Protein AF-A0A3M1AL86-F1 (afdb_monomer_lite)

pLDDT: mean 76.82, std 20.96, range [27.66, 97.88]

Foldseek 3Di:
DDDDDPDPDDDDDDDDPPPPDWWKDKFKWFQQAKEKDWFFFKGKIWGQQWDDTVPDTAHGRWIWIWGWYDDPQFIKTWTQWTGGDPDIWGWTKIWAFPVRHGGHGFDFDDLVRLVVVVVVVVVCVVDPDPPRDDPVDPDDDSVPITMDIDHGGRITIIIITDID

Secondary structure (DSSP, 8-state):
------------TTS-----S--EEEEEEE-SS-EEE-TT-EEEEEE-S-EEETTEEE-TT-EEEEEEEEETTEEEEEEEEEEETTEEEEEEEEEE-TT--BBEE-PPPPHHHHHHHHHHHHHHHTTS--TT-----TT--TTT---EEEPTT-EEEEEEE---

Sequence (164 aa):
MIIINHLNQNTSAGAPATYTGLQSVRLKVILPQRTPVTNGSLVEVRVIKDARFGNIDIPLRSKILGIARLFNNRVQIEFNELQVKNRTYTCSGRAYDLKFLPGIKYNPLNARAKQVLLEELKSAAAGVPIVGRMVNQPDFNPLTDEITTLDEGLEFYALITNIF

Radius of gyration: 18.66 Å; chains: 1; bounding box: 32×36×66 Å

Structure (mmCIF, N/CA/C/O backbone):
data_AF-A0A3M1AL86-F1
#
_entry.id   AF-A0A3M1AL86-F1
#
loop_
_atom_site.group_PDB
_atom_site.id
_atom_site.type_symbol
_atom_site.label_atom_id
_atom_site.label_alt_id
_atom_site.label_comp_id
_atom_site.label_asym_id
_atom_site.label_entity_id
_atom_site.label_seq_id
_atom_site.pdbx_PDB_ins_code
_atom_site.Cartn_x
_atom_site.Cartn_y
_atom_site.Cartn_z
_atom_site.occupancy
_atom_site.B_iso_or_equiv
_atom_site.auth_seq_id
_atom_site.auth_comp_id
_atom_site.auth_asym_id
_atom_site.auth_atom_id
_atom_site.pdbx_PDB_model_num
ATOM 1 N N . MET A 1 1 ? -9.587 -16.792 12.198 1.00 34.50 1 MET A N 1
ATOM 2 C CA . MET A 1 1 ? -9.045 -15.526 12.738 1.00 34.50 1 MET A CA 1
ATOM 3 C C . MET A 1 1 ? -8.263 -15.902 13.979 1.00 34.50 1 MET A C 1
ATOM 5 O O . MET A 1 1 ? -8.883 -16.346 14.929 1.00 34.50 1 MET A O 1
ATOM 9 N N . ILE A 1 2 ? -6.932 -15.867 13.928 1.00 27.66 2 ILE A N 1
ATOM 10 C CA . ILE A 1 2 ? -6.093 -16.224 15.078 1.00 27.66 2 ILE A CA 1
ATOM 11 C C . ILE A 1 2 ? -5.509 -14.917 15.603 1.00 27.66 2 ILE A C 1
ATOM 13 O O . ILE A 1 2 ? -4.730 -14.267 14.912 1.00 27.66 2 ILE A O 1
ATOM 17 N N . ILE A 1 3 ? -5.962 -14.512 16.785 1.00 37.72 3 ILE A N 1
ATOM 18 C CA . ILE A 1 3 ? -5.329 -13.474 17.594 1.00 37.72 3 ILE A CA 1
ATOM 19 C C . ILE A 1 3 ? -4.335 -14.225 18.482 1.00 37.72 3 ILE A C 1
ATOM 21 O O . ILE A 1 3 ? -4.757 -15.023 19.316 1.00 37.72 3 ILE A O 1
ATOM 25 N N . ILE A 1 4 ? -3.032 -14.024 18.285 1.00 38.88 4 ILE A N 1
ATOM 26 C CA . ILE A 1 4 ? -2.023 -14.533 19.221 1.00 38.88 4 ILE A CA 1
ATOM 27 C C . ILE A 1 4 ? -1.837 -13.450 20.284 1.00 38.88 4 ILE A C 1
ATOM 29 O O . ILE A 1 4 ? -1.105 -12.487 20.076 1.00 38.88 4 ILE A O 1
ATOM 33 N N . ASN A 1 5 ? -2.549 -13.588 21.402 1.00 41.03 5 ASN A N 1
ATOM 34 C CA . ASN A 1 5 ? -2.338 -12.778 22.596 1.00 41.03 5 ASN A CA 1
ATOM 35 C C . ASN A 1 5 ? -1.376 -13.526 23.525 1.00 41.03 5 ASN A C 1
ATOM 37 O O . ASN A 1 5 ? -1.763 -14.524 24.129 1.00 41.03 5 ASN A O 1
ATOM 41 N N . HIS A 1 6 ? -0.152 -13.030 23.696 1.00 38.53 6 HIS A N 1
ATOM 42 C CA . HIS A 1 6 ? 0.615 -13.347 24.899 1.00 38.53 6 HIS A CA 1
ATOM 43 C C . HIS A 1 6 ? 0.078 -12.467 26.036 1.00 38.53 6 HIS A C 1
ATOM 45 O O . HIS A 1 6 ? 0.443 -11.302 26.166 1.00 38.53 6 HIS A O 1
ATOM 51 N N . LEU A 1 7 ? -0.860 -13.011 26.814 1.00 39.16 7 LEU A N 1
ATOM 52 C CA . LEU A 1 7 ? -1.387 -12.395 28.032 1.00 39.16 7 LEU A CA 1
ATOM 53 C C . LEU A 1 7 ? -0.449 -12.719 29.200 1.00 39.16 7 LEU A C 1
ATOM 55 O O . LEU A 1 7 ? -0.482 -13.832 29.714 1.00 39.16 7 LEU A O 1
ATOM 59 N N . ASN A 1 8 ? 0.338 -11.742 29.652 1.00 36.44 8 ASN A N 1
ATOM 60 C CA . ASN A 1 8 ? 0.812 -11.726 31.036 1.00 36.44 8 ASN A CA 1
ATOM 61 C C . ASN A 1 8 ? -0.209 -10.925 31.850 1.00 36.44 8 ASN A C 1
ATOM 63 O O . ASN A 1 8 ? -0.268 -9.700 31.753 1.00 36.44 8 ASN A O 1
ATOM 67 N N . GLN A 1 9 ? -1.062 -11.623 32.599 1.00 37.12 9 GLN A N 1
ATOM 68 C CA . GLN A 1 9 ? -2.009 -10.996 33.517 1.00 37.12 9 GLN A CA 1
ATOM 69 C C . GLN A 1 9 ? -1.290 -10.669 34.828 1.00 37.12 9 GLN A C 1
ATOM 71 O O . GLN A 1 9 ? -1.165 -11.528 35.692 1.00 37.12 9 GLN A O 1
ATOM 76 N N . ASN A 1 10 ? -0.843 -9.422 34.984 1.00 34.50 10 ASN A N 1
ATOM 77 C CA . ASN A 1 10 ? -0.638 -8.847 36.311 1.00 34.50 10 ASN A CA 1
ATOM 78 C C . ASN A 1 10 ? -1.845 -7.968 36.632 1.00 34.50 10 ASN A C 1
ATOM 80 O O . ASN A 1 10 ? -2.039 -6.897 36.060 1.00 34.50 10 ASN A O 1
ATOM 84 N N . THR A 1 11 ? -2.687 -8.477 37.522 1.00 44.59 11 THR A N 1
ATOM 85 C CA . THR A 1 11 ? -3.830 -7.781 38.102 1.00 44.59 11 THR A CA 1
ATOM 86 C C . THR A 1 11 ? -3.360 -6.728 39.102 1.00 44.59 11 THR A C 1
ATOM 88 O O . THR A 1 11 ? -2.915 -7.068 40.197 1.00 44.59 11 THR A O 1
ATOM 91 N N . SER A 1 12 ? -3.542 -5.454 38.769 1.00 39.34 12 SER A N 1
ATOM 92 C CA . SER A 1 12 ? -3.727 -4.380 39.748 1.00 39.34 12 SER A CA 1
ATOM 93 C C . SER A 1 12 ? -4.575 -3.260 39.138 1.00 39.34 12 SER A C 1
ATOM 95 O O . SER A 1 12 ? -4.485 -2.933 37.956 1.00 39.34 12 SER A O 1
ATOM 97 N N . ALA A 1 13 ? -5.506 -2.770 39.951 1.00 43.72 13 ALA A N 1
ATOM 98 C CA . ALA A 1 13 ? -6.639 -1.942 39.575 1.00 43.72 13 ALA A CA 1
ATOM 99 C C . ALA A 1 13 ? -6.255 -0.560 39.010 1.00 43.72 13 ALA A C 1
ATOM 101 O O . ALA A 1 13 ? -5.340 0.094 39.502 1.00 43.72 13 ALA A O 1
ATOM 102 N N . GLY A 1 14 ? -7.039 -0.077 38.040 1.00 45.22 14 GLY A N 1
ATOM 103 C CA . GLY A 1 14 ? -7.239 1.361 37.816 1.00 45.22 14 GLY A CA 1
ATOM 104 C C . GLY A 1 14 ? -6.236 2.119 36.939 1.00 45.22 14 GLY A C 1
ATOM 105 O O . GLY A 1 14 ? -6.366 3.335 36.838 1.00 45.22 14 GLY A O 1
ATOM 106 N N . ALA A 1 15 ? -5.290 1.464 36.267 1.00 40.75 15 ALA A N 1
ATOM 107 C CA . ALA A 1 15 ? -4.479 2.115 35.233 1.00 40.75 15 ALA A CA 1
ATOM 108 C C . ALA A 1 15 ? -5.103 1.890 33.839 1.00 40.75 15 ALA A C 1
ATOM 110 O O . ALA A 1 15 ? -5.559 0.773 33.569 1.00 40.75 15 ALA A O 1
ATOM 111 N N . PRO A 1 16 ? -5.133 2.890 32.928 1.00 43.94 16 PRO A N 1
ATOM 112 C CA . PRO A 1 16 ? -5.418 2.608 31.524 1.00 43.94 16 PRO A CA 1
ATOM 113 C C . PRO A 1 16 ? -4.439 1.527 31.071 1.00 43.94 16 PRO A C 1
ATOM 115 O O . PRO A 1 16 ? -3.245 1.639 31.337 1.00 43.94 16 PRO A O 1
ATOM 118 N N . ALA A 1 17 ? -4.947 0.458 30.456 1.00 50.50 17 ALA A N 1
ATOM 119 C CA . ALA A 1 17 ? -4.119 -0.652 30.008 1.00 50.50 17 ALA A CA 1
ATOM 120 C C . ALA A 1 17 ? -3.006 -0.116 29.094 1.00 50.50 17 ALA A C 1
ATOM 122 O O . ALA A 1 17 ? -3.246 0.234 27.937 1.00 50.50 17 ALA A O 1
ATOM 123 N N . THR A 1 18 ? -1.792 -0.012 29.631 1.00 43.16 18 THR A N 1
ATOM 124 C CA . THR A 1 18 ? -0.609 0.339 28.857 1.00 43.16 18 THR A CA 1
ATOM 125 C C . THR A 1 18 ? -0.258 -0.895 28.048 1.00 43.16 18 THR A C 1
ATOM 127 O O . THR A 1 18 ? 0.336 -1.842 28.558 1.00 43.16 18 THR A O 1
ATOM 130 N N . TYR A 1 19 ? -0.693 -0.926 26.792 1.00 49.00 19 TYR A N 1
ATOM 131 C CA . TYR A 1 19 ? -0.363 -2.009 25.879 1.00 49.00 19 TYR A CA 1
ATOM 132 C C . TYR A 1 19 ? 1.122 -1.923 25.512 1.00 49.00 19 TYR A C 1
ATOM 134 O O . TYR A 1 19 ? 1.505 -1.283 24.536 1.00 49.00 19 TYR A O 1
ATOM 142 N N . THR A 1 20 ? 1.971 -2.572 26.301 1.00 45.66 20 THR A N 1
ATOM 143 C CA . THR A 1 20 ? 3.396 -2.772 26.023 1.00 45.66 20 THR A CA 1
ATOM 144 C C . THR A 1 20 ? 3.570 -3.949 25.062 1.00 45.66 20 THR A C 1
ATOM 146 O O . THR A 1 20 ? 4.061 -5.018 25.409 1.00 45.66 20 THR A O 1
ATOM 149 N N . GLY A 1 21 ? 3.118 -3.769 23.823 1.00 54.94 21 GLY A N 1
ATOM 150 C CA . GLY A 1 21 ? 3.308 -4.735 22.746 1.00 54.94 21 GLY A CA 1
ATOM 151 C C . GLY A 1 21 ? 3.264 -4.048 21.389 1.00 54.94 21 GLY A C 1
ATOM 152 O O . GLY A 1 21 ? 2.558 -3.057 21.219 1.00 54.94 21 GLY A O 1
ATOM 153 N N . LEU A 1 22 ? 4.015 -4.578 20.420 1.00 61.38 22 LEU A N 1
ATOM 154 C CA . LEU A 1 22 ? 3.926 -4.175 19.015 1.00 61.38 22 LEU A CA 1
ATOM 155 C C . LEU A 1 22 ? 2.506 -4.473 18.516 1.00 61.38 22 LEU A C 1
ATOM 157 O O . LEU A 1 22 ? 2.180 -5.599 18.139 1.00 61.38 22 LEU A O 1
ATOM 161 N N . GLN A 1 23 ? 1.635 -3.467 18.563 1.00 79.75 23 GLN A N 1
ATOM 162 C CA . GLN A 1 23 ? 0.288 -3.584 18.032 1.00 79.75 23 GLN A CA 1
ATOM 163 C C . GLN A 1 23 ? 0.358 -3.568 16.508 1.00 79.75 23 GLN A C 1
ATOM 165 O O . GLN A 1 23 ? 1.036 -2.733 15.902 1.00 79.75 23 GLN A O 1
ATOM 170 N N . SER A 1 24 ? -0.356 -4.503 15.891 1.00 89.31 24 SER A N 1
ATOM 171 C CA . SER A 1 24 ? -0.519 -4.564 14.445 1.00 89.31 24 SER A CA 1
ATOM 172 C C . SER A 1 24 ? -1.983 -4.794 14.089 1.00 89.31 24 SER A C 1
ATOM 174 O O . SER A 1 24 ? -2.706 -5.490 14.802 1.00 89.31 24 SER A O 1
ATOM 176 N N . VAL A 1 25 ? -2.429 -4.208 12.981 1.00 93.50 25 VAL A N 1
ATOM 177 C CA . VAL A 1 25 ? -3.728 -4.494 12.371 1.00 93.50 25 VAL A CA 1
ATOM 178 C C . VAL A 1 25 ? -3.524 -4.862 10.914 1.00 93.50 25 VAL A C 1
ATOM 180 O O . VAL A 1 25 ? -2.796 -4.206 10.168 1.00 93.50 25 VAL A O 1
ATOM 183 N N . ARG A 1 26 ? -4.194 -5.934 10.498 1.00 95.25 26 ARG A N 1
ATOM 184 C CA . ARG A 1 26 ? -4.266 -6.325 9.096 1.00 95.25 26 ARG A CA 1
ATOM 185 C C . ARG A 1 26 ? -5.509 -5.711 8.471 1.00 95.25 26 ARG A C 1
ATOM 187 O O . ARG A 1 26 ? -6.623 -6.159 8.742 1.00 95.25 26 ARG A O 1
ATOM 194 N N . LEU A 1 27 ? -5.306 -4.733 7.602 1.00 96.62 27 LEU A N 1
ATOM 195 C CA . LEU A 1 27 ? -6.362 -4.064 6.854 1.00 96.62 27 LEU A CA 1
ATOM 196 C C . LEU A 1 27 ? -6.447 -4.672 5.460 1.00 96.62 27 LEU A C 1
ATOM 198 O O . LEU A 1 27 ? -5.442 -4.771 4.760 1.00 96.62 27 LEU A O 1
ATOM 202 N N . LYS A 1 28 ? -7.645 -5.089 5.049 1.00 97.38 28 LYS A N 1
ATOM 203 C CA . LYS A 1 28 ? -7.893 -5.405 3.641 1.00 97.38 28 LYS A CA 1
ATOM 204 C C . LYS A 1 28 ? -8.125 -4.084 2.911 1.00 97.38 28 LYS A C 1
ATOM 206 O O . LYS A 1 28 ? -8.928 -3.268 3.371 1.00 97.38 28 LYS A O 1
ATOM 211 N N . VAL A 1 29 ? -7.402 -3.868 1.821 1.00 97.62 29 VAL A N 1
ATOM 212 C CA . VAL A 1 29 ? -7.388 -2.603 1.082 1.00 97.62 29 VAL A CA 1
ATOM 213 C C . VAL A 1 29 ? -7.593 -2.832 -0.409 1.00 97.62 29 VAL A C 1
ATOM 215 O O . VAL A 1 29 ? -7.374 -3.938 -0.903 1.00 97.62 29 VAL A O 1
ATOM 218 N N . ILE A 1 30 ? -8.008 -1.778 -1.103 1.00 96.88 30 ILE A N 1
ATOM 219 C CA . ILE A 1 30 ? -8.191 -1.738 -2.551 1.00 96.88 30 ILE A CA 1
ATOM 220 C C . ILE A 1 30 ? -7.483 -0.522 -3.138 1.00 96.88 30 ILE A C 1
ATOM 222 O O . ILE A 1 30 ? -7.470 0.556 -2.530 1.00 96.88 30 ILE A O 1
ATOM 226 N N . LEU A 1 31 ? -6.905 -0.694 -4.322 1.00 94.38 31 LEU A N 1
ATOM 227 C CA . LEU A 1 31 ? -6.388 0.410 -5.115 1.00 94.38 31 LEU A CA 1
ATOM 228 C C . LEU A 1 31 ? -7.564 1.119 -5.817 1.00 94.38 31 LEU A C 1
ATOM 230 O O . LEU A 1 31 ? -8.244 0.492 -6.628 1.00 94.38 31 LEU A O 1
ATOM 234 N N . PRO A 1 32 ? -7.843 2.400 -5.518 1.00 89.56 32 PRO A N 1
ATOM 235 C CA . PRO A 1 32 ? -9.032 3.085 -6.025 1.00 89.56 32 PRO A CA 1
ATOM 236 C C . PRO A 1 32 ? -8.940 3.460 -7.509 1.00 89.56 32 PRO A C 1
ATOM 238 O O . PRO A 1 32 ? -9.952 3.817 -8.092 1.00 89.56 32 PRO A O 1
ATOM 241 N N . GLN A 1 33 ? -7.743 3.433 -8.096 1.00 87.44 33 GLN A N 1
ATOM 242 C CA . GLN A 1 33 ? -7.494 3.830 -9.479 1.00 87.44 33 GLN A CA 1
ATOM 243 C C . GLN A 1 33 ? -6.244 3.140 -10.017 1.00 87.44 33 GLN A C 1
ATOM 245 O O . GLN A 1 33 ? -5.324 2.818 -9.258 1.00 87.44 33 GLN A O 1
ATOM 250 N N . ARG A 1 34 ? -6.175 2.982 -11.338 1.00 84.69 34 ARG A N 1
ATOM 251 C CA . ARG A 1 34 ? -4.987 2.462 -12.014 1.00 84.69 34 ARG A CA 1
ATOM 252 C C . ARG A 1 34 ? -3.798 3.374 -11.709 1.00 84.69 34 ARG A C 1
ATOM 254 O O . ARG A 1 34 ? -3.820 4.555 -12.041 1.00 84.69 34 ARG A O 1
ATOM 261 N N . THR A 1 35 ? -2.769 2.826 -11.069 1.00 82.81 35 THR A N 1
ATOM 262 C CA . THR A 1 35 ? -1.610 3.596 -10.603 1.00 82.81 35 THR A CA 1
ATOM 263 C C . THR A 1 35 ? -0.345 3.085 -11.286 1.00 82.81 35 THR A C 1
ATOM 265 O O . THR A 1 35 ? 0.036 1.931 -11.067 1.00 82.81 35 THR A O 1
ATOM 268 N N . PRO A 1 36 ? 0.323 3.896 -12.121 1.00 83.50 36 PRO A N 1
ATOM 269 C CA . PRO A 1 36 ? 1.659 3.563 -12.589 1.00 83.50 36 PRO A CA 1
ATOM 270 C C . PRO A 1 36 ? 2.647 3.640 -11.423 1.00 83.50 36 PRO A C 1
ATOM 272 O O . PRO A 1 36 ? 2.580 4.554 -10.605 1.00 83.50 36 PRO A O 1
ATOM 275 N N . VAL A 1 37 ? 3.546 2.663 -11.337 1.00 84.12 37 VAL A N 1
ATOM 276 C CA . VAL A 1 37 ? 4.473 2.523 -10.213 1.00 84.12 37 VAL A CA 1
ATOM 277 C C . VAL A 1 37 ? 5.906 2.418 -10.707 1.00 84.12 37 VAL A C 1
ATOM 279 O O . VAL A 1 37 ? 6.243 1.551 -11.513 1.00 84.12 37 VAL A O 1
ATOM 282 N N . THR A 1 38 ? 6.741 3.277 -10.141 1.00 84.31 38 THR A N 1
ATOM 283 C CA . THR A 1 38 ? 8.204 3.286 -10.194 1.00 84.31 38 THR A CA 1
ATOM 284 C C . THR A 1 38 ? 8.766 3.260 -8.769 1.00 84.31 38 THR A C 1
ATOM 286 O O . THR A 1 38 ? 8.024 3.347 -7.783 1.00 84.31 38 THR A O 1
ATOM 289 N N . ASN A 1 39 ? 10.088 3.170 -8.633 1.00 84.62 39 ASN A N 1
ATOM 290 C CA . ASN A 1 39 ? 10.741 3.352 -7.339 1.00 84.62 39 ASN A CA 1
ATOM 291 C C . ASN A 1 39 ? 10.486 4.763 -6.789 1.00 84.62 39 ASN A C 1
ATOM 293 O O . ASN A 1 39 ? 10.825 5.751 -7.428 1.00 84.62 39 ASN A O 1
ATOM 297 N N . GLY A 1 40 ? 9.898 4.849 -5.594 1.00 82.88 40 GLY A N 1
ATOM 298 C CA . GLY A 1 40 ? 9.559 6.116 -4.943 1.00 82.88 40 GLY A CA 1
ATOM 299 C C . GLY A 1 40 ? 8.154 6.641 -5.254 1.00 82.88 40 GLY A C 1
ATOM 300 O O . GLY A 1 40 ? 7.775 7.676 -4.714 1.00 82.88 40 GLY A O 1
ATOM 301 N N . SER A 1 41 ? 7.363 5.942 -6.075 1.00 83.12 41 SER A N 1
ATOM 302 C CA . SER A 1 41 ? 5.986 6.354 -6.380 1.00 83.12 41 SER A CA 1
ATOM 303 C C . SER A 1 41 ? 5.111 6.386 -5.126 1.00 83.12 41 SER A C 1
ATOM 305 O O . SER A 1 41 ? 5.095 5.426 -4.353 1.00 83.12 41 SER A O 1
ATOM 307 N N . LEU A 1 42 ? 4.341 7.462 -4.948 1.00 88.88 42 LEU A N 1
ATOM 308 C CA . LEU A 1 42 ? 3.298 7.517 -3.925 1.00 88.88 42 LEU A CA 1
ATOM 309 C C . LEU A 1 42 ? 2.107 6.656 -4.343 1.00 88.88 42 LEU A C 1
ATOM 311 O O . LEU A 1 42 ? 1.621 6.750 -5.469 1.00 88.88 42 LEU A O 1
ATOM 315 N N . VAL A 1 43 ? 1.615 5.838 -3.418 1.00 91.75 43 VAL A N 1
ATOM 316 C CA . VAL A 1 43 ? 0.446 4.982 -3.623 1.00 91.75 43 VAL A CA 1
ATOM 317 C C . VAL A 1 43 ? -0.601 5.296 -2.567 1.00 91.75 43 VAL A C 1
ATOM 319 O O . VAL A 1 43 ? -0.326 5.260 -1.368 1.00 91.75 43 VAL A O 1
ATOM 322 N N . GLU A 1 44 ? -1.818 5.571 -3.029 1.00 94.88 44 GLU A N 1
ATOM 323 C CA . GLU A 1 44 ? -3.003 5.720 -2.189 1.00 94.88 44 GLU A CA 1
ATOM 324 C C . GLU A 1 44 ? -3.863 4.461 -2.278 1.00 94.88 44 GLU A C 1
ATOM 326 O O . GLU A 1 44 ? -4.232 4.035 -3.371 1.00 94.88 44 GLU A O 1
ATOM 331 N N . VAL A 1 45 ? -4.251 3.906 -1.130 1.00 96.12 45 VAL A N 1
ATOM 332 C CA . VAL A 1 45 ? -5.219 2.805 -1.051 1.00 96.12 45 VAL A CA 1
ATOM 333 C C . VAL A 1 45 ? -6.356 3.098 -0.091 1.00 96.12 45 VAL A C 1
ATOM 335 O O . VAL A 1 45 ? -6.260 3.962 0.785 1.00 96.12 45 VAL A O 1
ATOM 338 N N . ARG A 1 46 ? -7.456 2.360 -0.254 1.00 97.31 46 ARG A N 1
ATOM 339 C CA . ARG A 1 46 ? -8.663 2.492 0.563 1.00 97.31 46 ARG A CA 1
ATOM 340 C C . ARG A 1 46 ? -8.947 1.222 1.340 1.00 97.31 46 ARG A C 1
ATOM 342 O O . ARG A 1 46 ? -8.926 0.1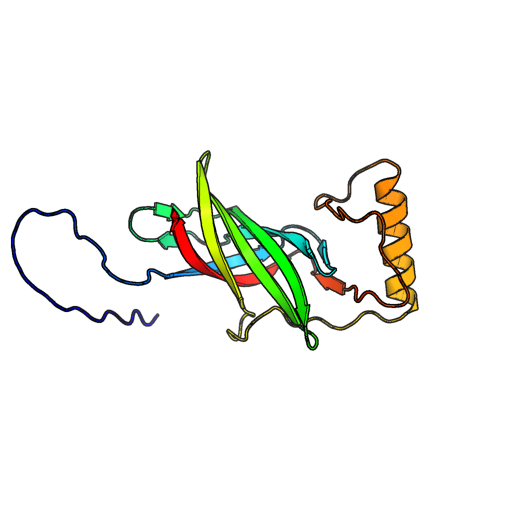31 0.784 1.00 97.31 46 ARG A O 1
ATOM 349 N N . VAL A 1 47 ? -9.251 1.367 2.624 1.00 97.25 47 VAL A N 1
ATOM 350 C CA . VAL A 1 47 ? -9.715 0.264 3.473 1.00 97.25 47 VAL A CA 1
ATOM 351 C C . VAL A 1 47 ? -11.075 -0.222 2.971 1.00 97.25 47 VAL A C 1
ATOM 353 O O . VAL A 1 47 ? -11.961 0.600 2.755 1.00 97.25 47 VAL A O 1
ATOM 356 N N . ILE A 1 48 ? -11.266 -1.534 2.798 1.00 96.94 48 ILE A N 1
ATOM 357 C CA . ILE A 1 48 ? -12.537 -2.096 2.288 1.00 96.94 48 ILE A CA 1
ATOM 358 C C . ILE A 1 48 ? -13.431 -2.716 3.361 1.00 96.94 48 ILE A C 1
ATOM 360 O O . ILE A 1 48 ? -14.527 -3.184 3.063 1.00 96.94 48 ILE A O 1
ATOM 364 N N . LYS A 1 49 ? -12.971 -2.748 4.612 1.00 94.50 49 LYS A N 1
ATOM 365 C CA . LYS A 1 49 ? -13.740 -3.264 5.742 1.00 94.50 49 LYS A CA 1
ATOM 366 C C . LYS A 1 49 ? -13.368 -2.519 7.014 1.00 94.50 49 LYS A C 1
ATOM 368 O O . LYS A 1 49 ? -12.181 -2.323 7.259 1.00 94.50 49 LYS A O 1
ATOM 373 N N . ASP A 1 50 ? -14.372 -2.188 7.823 1.00 94.62 50 ASP A N 1
ATOM 374 C CA . ASP A 1 50 ? -14.163 -1.625 9.155 1.00 94.62 50 ASP A CA 1
ATOM 375 C C . ASP A 1 50 ? -13.204 -2.497 9.974 1.00 94.62 50 ASP A C 1
ATOM 377 O O . ASP A 1 50 ? -13.284 -3.732 9.985 1.00 94.62 50 ASP A O 1
ATOM 381 N N . ALA A 1 51 ? -12.286 -1.835 10.663 1.00 93.94 51 ALA A N 1
ATOM 382 C CA . ALA A 1 51 ? -11.287 -2.452 11.511 1.00 93.94 51 ALA A CA 1
ATOM 383 C C . ALA A 1 51 ? -11.043 -1.586 12.746 1.00 93.94 51 ALA A C 1
ATOM 385 O O . ALA A 1 51 ? -11.498 -0.448 12.839 1.00 93.94 51 ALA A O 1
ATOM 386 N N . ARG A 1 52 ? -10.298 -2.127 13.706 1.00 90.62 52 ARG A N 1
ATOM 387 C CA . ARG A 1 52 ? -9.928 -1.413 14.924 1.00 90.62 52 ARG A CA 1
ATOM 388 C C . ARG A 1 52 ? -8.467 -1.677 15.255 1.00 90.62 52 ARG A C 1
ATOM 390 O O . ARG A 1 52 ? -8.011 -2.814 15.150 1.00 90.62 52 ARG A O 1
ATOM 397 N N . PHE A 1 53 ? -7.755 -0.629 15.655 1.00 88.19 53 PHE A N 1
ATOM 398 C CA . PHE A 1 53 ? -6.377 -0.688 16.137 1.00 88.19 53 PHE A CA 1
ATOM 399 C C . PHE A 1 53 ? -6.315 -0.024 17.513 1.00 88.19 53 PHE A C 1
ATOM 401 O O . PHE A 1 53 ? -6.455 1.193 17.628 1.00 88.19 53 PHE A O 1
ATOM 408 N N . GLY A 1 54 ? -6.182 -0.826 18.572 1.00 85.12 54 GLY A N 1
ATOM 409 C CA . GLY A 1 54 ? -6.302 -0.333 19.945 1.00 85.12 54 GLY A CA 1
ATOM 410 C C . GLY A 1 54 ? -7.632 0.400 20.173 1.00 85.12 54 GLY A C 1
ATOM 411 O O . GLY A 1 54 ? -8.714 -0.191 20.087 1.00 85.12 54 GLY A O 1
ATOM 412 N N . ASN A 1 55 ? -7.548 1.706 20.433 1.00 84.75 55 ASN A N 1
ATOM 413 C CA . ASN A 1 55 ? -8.701 2.590 20.650 1.00 84.75 55 ASN A CA 1
ATOM 414 C C . ASN A 1 55 ? -9.118 3.393 19.406 1.00 84.75 55 ASN A C 1
ATOM 416 O O . ASN A 1 55 ? -9.995 4.247 19.501 1.00 84.75 55 ASN A O 1
ATOM 420 N N . ILE A 1 56 ? -8.491 3.147 18.255 1.00 88.81 56 ILE A N 1
ATOM 421 C CA . ILE A 1 56 ? -8.780 3.836 16.997 1.00 88.81 56 ILE A CA 1
ATOM 422 C C . ILE A 1 56 ? -9.685 2.942 16.148 1.00 88.81 56 ILE A C 1
ATOM 424 O O . ILE A 1 56 ? -9.283 1.850 15.737 1.00 88.81 56 ILE A O 1
ATOM 428 N N . ASP A 1 57 ? -10.893 3.421 15.857 1.00 92.94 57 ASP A N 1
ATOM 429 C CA . ASP A 1 57 ? -11.779 2.806 14.870 1.00 92.94 57 ASP A CA 1
ATOM 430 C C . ASP A 1 57 ? -11.375 3.264 13.464 1.00 92.94 57 ASP A C 1
ATOM 432 O O . ASP A 1 57 ? -11.332 4.462 13.179 1.00 92.94 57 ASP A O 1
ATOM 436 N N . ILE A 1 58 ? -11.086 2.308 12.583 1.00 95.75 58 ILE A N 1
ATOM 437 C CA . ILE A 1 58 ? -10.661 2.525 11.199 1.00 95.75 58 ILE A CA 1
ATOM 438 C C . ILE A 1 58 ? -11.836 2.140 10.288 1.00 95.75 58 ILE A C 1
ATOM 440 O O . ILE A 1 58 ? -12.031 0.954 10.014 1.00 95.75 58 ILE A O 1
ATOM 444 N N . PRO A 1 59 ? -12.649 3.106 9.835 1.00 96.62 59 PRO A N 1
ATOM 445 C CA . PRO A 1 59 ? -13.804 2.830 8.999 1.00 96.62 59 PRO A CA 1
ATOM 446 C C . PRO A 1 59 ? -13.409 2.414 7.574 1.00 96.62 59 PRO A C 1
ATOM 448 O O . PRO A 1 59 ? -12.347 2.760 7.049 1.00 96.62 59 PRO A O 1
ATOM 451 N N . LEU A 1 60 ? -14.330 1.726 6.907 1.00 96.38 60 LEU A N 1
ATOM 452 C CA . LEU A 1 60 ? -14.388 1.556 5.462 1.00 96.38 60 LEU A CA 1
ATOM 453 C C . LEU A 1 60 ? -14.095 2.893 4.754 1.00 96.38 60 LEU A C 1
ATOM 455 O O . LEU A 1 60 ? -14.557 3.955 5.170 1.00 96.38 60 LEU A O 1
ATOM 459 N N . ARG A 1 61 ? -13.354 2.826 3.643 1.00 95.25 61 ARG A N 1
ATOM 460 C CA . ARG A 1 61 ? -12.892 3.952 2.808 1.00 95.25 61 ARG A CA 1
ATOM 461 C C . ARG A 1 61 ? -11.874 4.891 3.463 1.00 95.25 61 ARG A C 1
ATOM 463 O O . ARG A 1 61 ? -11.466 5.860 2.810 1.00 95.25 61 ARG A O 1
ATOM 470 N N . SER A 1 62 ? -11.392 4.590 4.673 1.00 96.56 62 SER A N 1
ATOM 471 C CA . SER A 1 62 ? -10.185 5.228 5.210 1.00 96.56 62 SER A CA 1
ATOM 472 C C . SER A 1 62 ? -9.039 5.160 4.206 1.00 96.56 62 SER A C 1
ATOM 474 O O . SER A 1 62 ? -8.874 4.157 3.504 1.00 96.56 62 SER A O 1
ATOM 476 N N . LYS A 1 63 ? -8.280 6.251 4.116 1.00 96.50 63 LYS A N 1
ATOM 477 C CA . LYS A 1 63 ? -7.175 6.394 3.170 1.00 96.50 63 LYS A CA 1
ATOM 478 C C . LYS A 1 63 ? -5.882 5.939 3.830 1.00 96.50 63 LYS A C 1
ATOM 480 O O . LYS A 1 63 ? -5.628 6.317 4.968 1.00 96.50 63 LYS A O 1
ATOM 485 N N . ILE A 1 64 ? -5.065 5.179 3.114 1.00 96.06 64 ILE A N 1
ATOM 486 C CA . ILE A 1 64 ? -3.695 4.861 3.522 1.00 96.06 64 ILE A CA 1
ATOM 487 C C . ILE A 1 64 ? -2.760 5.313 2.408 1.00 96.06 64 ILE A C 1
ATOM 489 O O . ILE A 1 64 ? -3.003 4.992 1.242 1.00 96.06 64 ILE A O 1
ATOM 493 N N . LEU A 1 65 ? -1.717 6.056 2.763 1.00 95.81 65 LEU A N 1
ATOM 494 C CA . LEU A 1 65 ? -0.669 6.479 1.842 1.00 95.81 65 LEU A CA 1
ATOM 495 C C . LEU A 1 65 ? 0.620 5.719 2.143 1.00 95.81 65 LEU A C 1
ATOM 497 O O . LEU A 1 65 ? 0.925 5.383 3.293 1.00 95.81 65 LEU A O 1
ATOM 501 N N . GLY A 1 66 ? 1.364 5.422 1.086 1.00 93.88 66 GLY A N 1
ATOM 502 C CA . GLY A 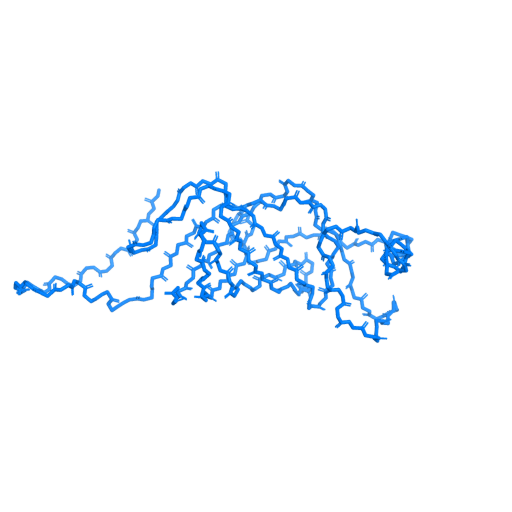1 66 ? 2.658 4.773 1.185 1.00 93.88 66 GLY A CA 1
ATOM 503 C C . GLY A 1 66 ? 3.544 5.038 -0.020 1.00 93.88 66 GLY A C 1
ATOM 504 O O . GLY A 1 66 ? 3.117 5.622 -1.016 1.00 93.88 66 GLY A O 1
ATOM 505 N N . ILE A 1 67 ? 4.788 4.583 0.081 1.00 92.88 67 ILE A N 1
ATOM 506 C CA . ILE A 1 67 ? 5.803 4.697 -0.965 1.00 92.88 67 ILE A CA 1
ATOM 507 C C . ILE A 1 67 ? 6.053 3.310 -1.547 1.00 92.88 67 ILE A C 1
ATOM 509 O O . ILE A 1 67 ? 6.315 2.355 -0.812 1.00 92.88 67 ILE A O 1
ATOM 513 N N . ALA A 1 68 ? 5.981 3.202 -2.869 1.00 91.50 68 ALA A N 1
ATOM 514 C CA . ALA A 1 68 ? 6.215 1.967 -3.591 1.00 91.50 68 ALA A CA 1
ATOM 515 C C . ALA A 1 68 ? 7.663 1.828 -4.079 1.00 91.50 68 ALA A C 1
ATOM 517 O O . ALA A 1 68 ? 8.333 2.801 -4.429 1.00 91.50 68 ALA A O 1
ATOM 518 N N . ARG A 1 69 ? 8.138 0.584 -4.126 1.00 90.50 69 ARG A N 1
ATOM 519 C CA . ARG A 1 69 ? 9.414 0.166 -4.713 1.00 90.50 69 ARG A CA 1
ATOM 520 C C . ARG A 1 69 ? 9.220 -1.130 -5.489 1.00 90.50 69 ARG A C 1
ATOM 522 O O . ARG A 1 69 ? 8.435 -1.989 -5.088 1.00 90.50 69 ARG A O 1
ATOM 529 N N . LEU A 1 70 ? 9.943 -1.282 -6.586 1.00 88.75 70 LEU A N 1
ATOM 530 C CA . LEU A 1 70 ? 9.941 -2.481 -7.412 1.00 88.75 70 LEU A CA 1
ATOM 531 C C . LEU A 1 70 ? 11.108 -3.372 -6.992 1.00 88.75 70 LEU A C 1
ATOM 533 O O . LEU A 1 70 ? 12.255 -2.936 -6.953 1.00 88.75 70 LEU A O 1
ATOM 537 N N . PHE A 1 71 ? 10.809 -4.618 -6.626 1.00 86.75 71 PHE A N 1
ATOM 538 C CA . PHE A 1 71 ? 11.813 -5.581 -6.186 1.00 86.75 71 PHE A CA 1
ATOM 539 C C . PHE A 1 71 ? 11.422 -6.998 -6.598 1.00 86.75 71 PHE A C 1
ATOM 541 O O . PHE A 1 71 ? 10.372 -7.490 -6.182 1.00 86.75 71 PHE A O 1
ATOM 548 N N . ASN A 1 72 ? 12.273 -7.670 -7.381 1.00 82.44 72 ASN A N 1
ATOM 549 C CA . ASN A 1 72 ? 12.122 -9.077 -7.771 1.00 82.44 72 ASN A CA 1
ATO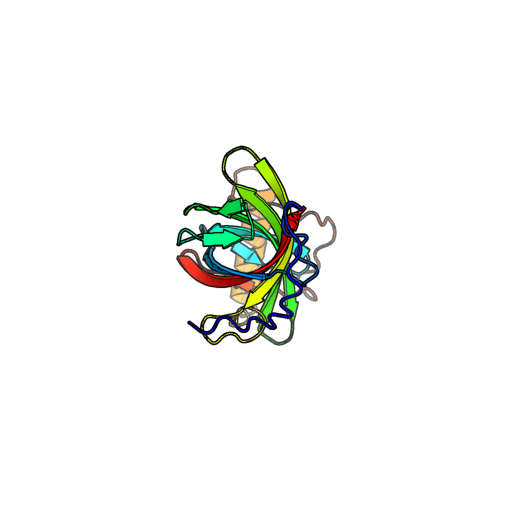M 550 C C . ASN A 1 72 ? 10.685 -9.441 -8.191 1.00 82.44 72 ASN A C 1
ATOM 552 O O . ASN A 1 72 ? 10.103 -10.326 -7.579 1.00 82.44 72 ASN A O 1
ATOM 556 N N . ASN A 1 73 ? 10.110 -8.753 -9.191 1.00 85.94 73 ASN A N 1
ATOM 557 C CA . ASN A 1 73 ? 8.729 -8.917 -9.702 1.00 85.94 73 ASN A CA 1
ATOM 558 C C . ASN A 1 73 ? 7.575 -8.575 -8.741 1.00 85.94 73 ASN A C 1
ATOM 560 O O . ASN A 1 73 ? 6.408 -8.889 -9.010 1.00 85.94 73 ASN A O 1
ATOM 564 N N . ARG A 1 74 ? 7.878 -7.910 -7.626 1.00 91.56 74 ARG A N 1
ATOM 565 C CA . ARG A 1 74 ? 6.878 -7.461 -6.661 1.00 91.56 74 ARG A CA 1
ATOM 566 C C . ARG A 1 74 ? 6.967 -5.967 -6.411 1.00 91.56 74 ARG A C 1
ATOM 568 O O . ARG A 1 74 ? 8.052 -5.399 -6.324 1.00 91.56 74 ARG A O 1
ATOM 575 N N . VAL A 1 75 ? 5.807 -5.342 -6.264 1.00 93.25 75 VAL A N 1
ATOM 576 C CA . VAL A 1 75 ? 5.689 -3.978 -5.764 1.00 93.25 75 VAL A CA 1
ATOM 577 C C . VAL A 1 75 ? 5.647 -4.051 -4.247 1.00 93.25 75 VAL A C 1
ATOM 579 O O . VAL A 1 75 ? 4.674 -4.523 -3.660 1.00 93.25 75 VAL A O 1
ATOM 582 N N . GLN A 1 76 ? 6.718 -3.621 -3.599 1.00 95.25 76 GLN A N 1
ATOM 583 C CA . GLN A 1 76 ? 6.734 -3.404 -2.161 1.00 95.25 76 GLN A CA 1
ATOM 584 C C . GLN A 1 76 ? 6.156 -2.023 -1.882 1.00 95.25 76 GLN A C 1
ATOM 586 O O . GLN A 1 76 ? 6.538 -1.067 -2.543 1.00 95.25 76 GLN A O 1
ATOM 591 N N . ILE A 1 77 ? 5.243 -1.916 -0.922 1.00 96.19 77 ILE A N 1
ATOM 592 C CA . ILE A 1 77 ? 4.685 -0.629 -0.497 1.00 96.19 77 ILE A CA 1
ATOM 593 C C . ILE A 1 77 ? 4.929 -0.497 0.998 1.00 96.19 77 ILE A C 1
ATOM 595 O O . ILE A 1 77 ? 4.537 -1.381 1.765 1.00 96.19 77 ILE A O 1
ATOM 599 N N . GLU A 1 78 ? 5.581 0.593 1.386 1.00 96.88 78 GLU A N 1
ATOM 600 C CA . GLU A 1 78 ? 5.785 1.003 2.772 1.00 96.88 78 GLU A CA 1
ATOM 601 C C . GLU A 1 78 ? 4.746 2.074 3.115 1.00 96.88 78 GLU A C 1
ATOM 603 O O . GLU A 1 78 ? 4.773 3.168 2.557 1.00 96.88 78 GLU A O 1
ATOM 608 N N . PHE A 1 79 ? 3.807 1.749 4.002 1.00 96.56 79 PHE A N 1
ATOM 609 C CA . PHE A 1 79 ? 2.768 2.676 4.449 1.00 96.56 79 PHE A CA 1
ATOM 610 C C . PHE A 1 79 ? 3.282 3.534 5.596 1.00 96.56 79 PHE A C 1
ATOM 612 O O . PHE A 1 79 ? 3.814 3.003 6.573 1.00 96.56 79 PHE A O 1
ATOM 619 N N . ASN A 1 80 ? 3.096 4.843 5.478 1.00 95.62 80 ASN A N 1
ATOM 620 C CA . ASN A 1 80 ? 3.570 5.830 6.444 1.00 95.62 80 ASN A CA 1
ATOM 621 C C . ASN A 1 80 ? 2.446 6.708 7.009 1.00 95.62 80 ASN A C 1
ATOM 623 O O . ASN A 1 80 ? 2.619 7.307 8.069 1.00 95.62 80 ASN A O 1
ATOM 627 N N . GLU A 1 81 ? 1.292 6.757 6.344 1.00 95.12 81 GLU A N 1
ATOM 628 C CA . GLU A 1 81 ? 0.185 7.617 6.746 1.00 95.12 81 GLU A CA 1
ATOM 629 C C . GLU A 1 81 ? -1.164 6.897 6.639 1.00 95.12 81 GLU A C 1
ATOM 631 O O . GLU A 1 81 ? -1.486 6.275 5.624 1.00 95.12 81 GLU A O 1
ATOM 636 N N . LEU A 1 82 ? -1.980 7.028 7.684 1.00 96.38 82 LEU A N 1
ATOM 637 C CA . LEU A 1 82 ? -3.362 6.564 7.731 1.00 96.38 82 LEU A CA 1
ATOM 638 C C . LEU A 1 82 ? -4.283 7.756 8.015 1.00 96.38 82 LEU A C 1
ATOM 640 O O . LEU A 1 82 ? -4.224 8.352 9.088 1.00 96.38 82 LEU A O 1
ATOM 644 N N . GLN A 1 83 ? -5.192 8.064 7.092 1.00 95.56 83 GLN A N 1
ATOM 645 C CA . GLN A 1 83 ? -6.228 9.074 7.296 1.00 95.56 83 GLN A CA 1
ATOM 646 C C . GLN A 1 83 ? -7.560 8.412 7.659 1.00 95.56 83 GLN A C 1
ATOM 648 O O . GLN A 1 83 ? -8.146 7.624 6.902 1.00 95.56 83 GLN A O 1
ATOM 653 N N . VAL A 1 84 ? -8.065 8.766 8.835 1.00 93.62 84 VAL A N 1
ATOM 654 C CA . VAL A 1 84 ? -9.342 8.312 9.379 1.00 93.62 84 VAL A CA 1
ATOM 655 C C . VAL A 1 84 ? -10.209 9.534 9.636 1.00 93.62 84 VAL A C 1
ATOM 657 O O . VAL A 1 84 ? -9.920 10.344 10.518 1.00 93.62 84 VAL A O 1
ATOM 660 N N . LYS A 1 85 ? -11.313 9.652 8.889 1.00 88.56 85 LYS A N 1
ATOM 661 C CA . LYS A 1 85 ? -12.216 10.814 8.952 1.00 88.56 85 LYS A CA 1
ATOM 662 C C . LYS A 1 85 ? -11.416 12.106 8.702 1.00 88.56 85 LYS A C 1
ATOM 664 O O . LYS A 1 85 ? -10.822 12.236 7.640 1.00 88.56 85 LYS A O 1
ATOM 669 N N . ASN A 1 86 ? -11.352 13.009 9.681 1.00 88.38 86 ASN A N 1
ATOM 670 C CA . ASN A 1 86 ? -10.632 14.286 9.594 1.00 88.38 86 ASN A CA 1
ATOM 671 C C . ASN A 1 86 ? -9.304 14.270 10.372 1.00 88.38 86 ASN A C 1
ATOM 673 O O . ASN A 1 86 ? -8.831 15.319 10.803 1.00 88.38 86 ASN A O 1
ATOM 677 N N . ARG A 1 87 ? -8.743 13.084 10.636 1.00 92.19 87 ARG A N 1
ATOM 678 C CA . ARG A 1 87 ? -7.477 12.924 11.356 1.00 92.19 87 ARG A CA 1
ATOM 679 C C . ARG A 1 87 ? -6.491 12.121 10.529 1.00 92.19 87 ARG A C 1
ATOM 681 O O . ARG A 1 87 ? -6.853 11.101 9.944 1.00 92.19 87 ARG A O 1
ATOM 688 N N . THR A 1 88 ? -5.250 12.576 10.550 1.00 94.25 88 THR A N 1
ATOM 689 C CA . THR A 1 88 ? -4.111 11.896 9.949 1.00 94.25 88 THR A CA 1
ATOM 690 C C . THR A 1 88 ? -3.255 11.321 11.061 1.00 94.25 88 THR A C 1
ATOM 692 O O . THR A 1 88 ? -2.917 12.031 12.004 1.00 94.25 88 THR A O 1
ATOM 695 N N . TYR A 1 89 ? -2.925 10.043 10.938 1.00 93.06 89 TYR A N 1
ATOM 696 C CA . TYR A 1 89 ? -2.043 9.331 11.845 1.00 93.06 89 TYR A CA 1
ATOM 697 C C . TYR A 1 89 ? -0.772 8.936 11.114 1.00 93.06 89 TYR A C 1
ATOM 699 O O . TYR A 1 89 ? -0.830 8.460 9.974 1.00 93.06 89 TYR A O 1
ATOM 707 N N . THR A 1 90 ? 0.363 9.076 11.792 1.00 93.69 90 THR A N 1
ATOM 708 C CA . THR A 1 90 ? 1.610 8.499 11.287 1.00 93.69 90 THR A CA 1
ATOM 709 C C . THR A 1 90 ? 1.595 7.015 11.611 1.00 93.69 90 THR A C 1
ATOM 711 O O . THR A 1 90 ? 1.264 6.630 12.731 1.00 93.69 90 THR A O 1
ATOM 714 N N . CYS A 1 91 ? 1.928 6.165 10.645 1.00 93.00 91 CYS A N 1
ATOM 715 C CA . CYS A 1 91 ? 1.977 4.727 10.863 1.00 93.00 91 CYS A CA 1
ATOM 716 C C . CYS A 1 91 ? 3.218 4.089 10.246 1.00 93.00 91 CYS A C 1
ATOM 718 O O . CYS A 1 91 ? 3.934 4.708 9.470 1.00 93.00 91 CYS A O 1
ATOM 720 N N . SER A 1 92 ? 3.487 2.833 10.577 1.00 94.69 92 SER A N 1
ATOM 721 C CA . SER A 1 92 ? 4.428 2.000 9.828 1.00 94.69 92 SER A CA 1
ATOM 722 C C . SER A 1 92 ? 3.665 0.839 9.223 1.00 94.69 92 SER A C 1
ATOM 724 O O . SER A 1 92 ? 2.849 0.226 9.891 1.00 94.69 92 SER A O 1
ATOM 726 N N . GLY A 1 93 ? 3.890 0.482 7.968 1.00 95.19 93 GLY A N 1
ATOM 727 C CA . GLY A 1 93 ? 3.195 -0.676 7.428 1.00 95.19 93 GLY A CA 1
ATOM 728 C C . GLY A 1 93 ? 3.775 -1.208 6.145 1.00 95.19 93 GLY A C 1
ATOM 729 O O . GLY A 1 93 ? 4.596 -0.565 5.498 1.00 95.19 93 GLY A O 1
ATOM 730 N N . ARG A 1 94 ? 3.355 -2.420 5.789 1.00 97.44 94 ARG A N 1
ATOM 731 C CA . ARG A 1 94 ? 3.798 -3.091 4.564 1.00 97.44 94 ARG A CA 1
ATOM 732 C C . ARG A 1 94 ? 2.632 -3.722 3.823 1.00 97.44 94 ARG A C 1
ATOM 734 O O . ARG A 1 94 ? 1.712 -4.257 4.447 1.00 97.44 94 ARG A O 1
ATOM 741 N N . ALA A 1 95 ? 2.697 -3.676 2.497 1.00 97.19 95 ALA A N 1
ATOM 742 C CA . ALA A 1 95 ? 1.770 -4.396 1.635 1.00 97.19 95 ALA A CA 1
ATOM 743 C C . ALA A 1 95 ? 2.120 -5.886 1.526 1.00 97.19 95 ALA A C 1
ATOM 745 O O . ALA A 1 95 ? 3.289 -6.264 1.418 1.00 97.19 95 ALA A O 1
ATOM 746 N N . TYR A 1 96 ? 1.081 -6.712 1.495 1.00 97.62 96 TYR A N 1
ATOM 747 C CA . TYR A 1 96 ? 1.131 -8.148 1.257 1.00 97.62 96 TYR A CA 1
ATOM 748 C C . TYR A 1 96 ? 0.037 -8.534 0.270 1.00 97.62 96 TYR A C 1
ATOM 750 O O . TYR A 1 96 ? -1.069 -7.995 0.335 1.00 97.62 96 TYR A O 1
ATOM 758 N N . ASP A 1 97 ? 0.312 -9.497 -0.604 1.00 95.62 97 ASP A N 1
ATOM 759 C CA . ASP A 1 97 ? -0.719 -10.057 -1.477 1.00 95.62 97 ASP A CA 1
ATOM 760 C C . ASP A 1 97 ? -1.789 -10.842 -0.687 1.00 95.62 97 ASP A C 1
ATOM 762 O O . ASP A 1 97 ? -1.708 -11.036 0.529 1.00 95.62 97 ASP A O 1
ATOM 766 N N . LEU A 1 98 ? -2.825 -11.320 -1.381 1.00 94.12 98 LEU A N 1
ATOM 767 C CA . LEU A 1 98 ? -3.918 -12.076 -0.756 1.00 94.12 98 LEU A CA 1
ATOM 768 C C . LEU A 1 98 ? -3.475 -13.419 -0.146 1.00 94.12 98 LEU A C 1
ATOM 770 O O . LEU A 1 98 ? -4.185 -13.958 0.703 1.00 94.12 98 LEU A O 1
ATOM 774 N N . LYS A 1 99 ? -2.307 -13.942 -0.546 1.00 94.06 99 LYS A N 1
ATOM 775 C CA . LYS A 1 99 ? -1.666 -15.134 0.036 1.00 94.06 99 LYS A CA 1
ATOM 776 C C . LYS A 1 99 ? -0.700 -14.774 1.171 1.00 94.06 99 LYS A C 1
ATOM 778 O O . LYS A 1 99 ? -0.028 -15.656 1.696 1.00 94.06 99 LYS A O 1
ATOM 783 N N . PHE A 1 100 ? -0.666 -13.502 1.564 1.00 92.19 100 PHE A N 1
ATOM 784 C CA . PHE A 1 100 ? 0.174 -12.952 2.619 1.00 92.19 100 PHE A CA 1
ATOM 785 C C . PHE A 1 100 ? 1.681 -13.044 2.332 1.00 92.19 100 PHE A C 1
ATOM 787 O O . PHE A 1 100 ? 2.496 -13.092 3.252 1.00 92.19 100 PHE A O 1
ATOM 794 N N . LEU A 1 101 ? 2.072 -13.038 1.055 1.00 94.00 101 LEU A N 1
ATOM 795 C CA . LEU A 1 101 ? 3.474 -12.884 0.672 1.00 94.00 101 LEU A CA 1
ATOM 796 C C . LEU A 1 101 ? 3.831 -11.391 0.598 1.00 94.00 101 LEU A C 1
ATOM 798 O O . LEU A 1 101 ? 2.993 -10.602 0.153 1.00 94.00 101 LEU A O 1
ATOM 802 N N . PRO A 1 102 ? 5.049 -10.983 1.007 1.00 93.88 102 PRO A N 1
ATOM 803 C CA . PRO A 1 102 ? 5.462 -9.583 0.978 1.00 93.88 102 PRO A CA 1
ATOM 804 C C . PRO A 1 102 ? 5.342 -8.970 -0.418 1.00 93.88 102 PRO A C 1
ATOM 806 O O . PRO A 1 102 ? 5.764 -9.577 -1.402 1.00 93.88 102 PRO A O 1
ATOM 809 N N . GLY A 1 103 ? 4.799 -7.757 -0.497 1.00 93.56 103 GLY A N 1
ATOM 810 C CA . GLY A 1 103 ? 4.587 -7.032 -1.745 1.00 93.56 103 GLY A CA 1
ATOM 811 C C . GLY A 1 103 ? 3.488 -7.617 -2.635 1.00 93.56 103 GLY A C 1
ATOM 812 O O . GLY A 1 103 ? 2.923 -8.681 -2.383 1.00 93.56 103 GLY A O 1
ATOM 813 N N . ILE A 1 104 ? 3.195 -6.901 -3.711 1.00 94.06 104 ILE A N 1
ATOM 814 C CA . ILE A 1 104 ? 2.150 -7.219 -4.678 1.00 94.06 104 ILE A CA 1
ATOM 815 C C . ILE A 1 104 ? 2.821 -7.753 -5.937 1.00 94.06 104 ILE A C 1
ATOM 817 O O . ILE A 1 104 ? 3.630 -7.056 -6.548 1.00 94.06 104 ILE A O 1
ATOM 821 N N . LYS A 1 105 ? 2.516 -8.992 -6.329 1.00 89.94 105 LYS A N 1
ATOM 822 C CA . LYS A 1 105 ? 3.053 -9.559 -7.571 1.00 89.94 105 LYS A CA 1
ATOM 823 C C . LYS A 1 105 ? 2.564 -8.735 -8.761 1.00 89.94 105 LYS A C 1
ATOM 825 O O . LYS A 1 105 ? 1.363 -8.525 -8.897 1.00 89.94 105 LYS A O 1
ATOM 830 N N . TYR A 1 106 ? 3.483 -8.335 -9.631 1.00 83.31 106 TYR A N 1
ATOM 831 C CA . TYR A 1 106 ? 3.155 -7.707 -10.904 1.00 83.31 106 TYR A CA 1
ATOM 832 C C . TYR A 1 106 ? 3.838 -8.452 -12.048 1.00 83.31 106 TYR A C 1
ATOM 834 O O . TYR A 1 106 ? 4.819 -9.172 -11.850 1.00 83.31 106 TYR A O 1
ATOM 842 N N . ASN A 1 107 ? 3.308 -8.278 -13.253 1.00 76.50 107 ASN A N 1
ATOM 843 C CA . ASN A 1 107 ? 3.967 -8.749 -14.461 1.00 76.50 107 ASN A CA 1
ATOM 844 C C . ASN A 1 107 ? 4.740 -7.575 -15.066 1.00 76.50 107 ASN A C 1
ATOM 846 O O . ASN A 1 107 ? 4.124 -6.540 -15.332 1.00 76.50 107 ASN A O 1
ATOM 850 N N . PRO A 1 108 ? 6.065 -7.687 -15.253 1.00 69.50 108 PRO A N 1
ATOM 851 C CA . PRO A 1 108 ? 6.842 -6.607 -15.837 1.00 69.50 108 PRO A CA 1
ATOM 852 C C . PRO A 1 108 ? 6.325 -6.274 -17.238 1.00 69.50 108 PRO A C 1
ATOM 854 O O . PRO A 1 108 ? 6.007 -7.159 -18.036 1.00 69.50 108 PRO A O 1
ATOM 857 N N . LEU A 1 109 ? 6.232 -4.978 -17.526 1.00 73.62 109 LEU A N 1
ATOM 858 C CA . LEU A 1 109 ? 5.781 -4.485 -18.822 1.00 73.62 109 LEU A CA 1
ATOM 859 C C . LEU A 1 109 ? 6.828 -4.782 -19.903 1.00 73.62 109 LEU A C 1
ATOM 861 O O . LEU A 1 109 ? 8.035 -4.676 -19.669 1.00 73.62 109 LEU A O 1
ATOM 865 N N . ASN A 1 110 ? 6.369 -5.108 -21.113 1.00 71.00 110 ASN A N 1
ATOM 866 C CA . ASN A 1 110 ? 7.251 -5.187 -22.278 1.00 71.00 110 ASN A CA 1
ATOM 867 C C . ASN A 1 110 ? 7.715 -3.779 -22.713 1.00 71.00 110 ASN A C 1
ATOM 869 O O . ASN A 1 110 ? 7.125 -2.771 -22.323 1.00 71.00 110 ASN A O 1
ATOM 873 N N . ALA A 1 111 ? 8.768 -3.696 -23.535 1.00 65.81 111 ALA A N 1
ATOM 874 C CA . ALA A 1 111 ? 9.380 -2.418 -23.924 1.00 65.81 111 ALA A CA 1
ATOM 875 C C . ALA A 1 111 ? 8.381 -1.424 -24.553 1.00 65.81 111 ALA A C 1
ATOM 877 O O . ALA A 1 111 ? 8.397 -0.239 -24.228 1.00 65.81 111 ALA A O 1
ATOM 878 N N . ARG A 1 112 ? 7.456 -1.915 -25.388 1.00 66.88 112 ARG A N 1
ATOM 879 C CA . ARG A 1 112 ? 6.425 -1.091 -26.035 1.00 66.88 112 ARG A CA 1
ATOM 880 C C . ARG A 1 112 ? 5.425 -0.521 -25.025 1.00 66.88 112 ARG A C 1
ATOM 882 O O . ARG A 1 112 ? 5.100 0.657 -25.093 1.00 66.88 112 ARG A O 1
ATOM 889 N N . ALA A 1 113 ? 4.965 -1.329 -24.073 1.00 66.62 113 ALA A N 1
ATOM 890 C CA . ALA A 1 113 ? 4.052 -0.889 -23.021 1.00 66.62 113 ALA A CA 1
ATOM 891 C C . ALA A 1 113 ? 4.718 0.106 -22.059 1.00 66.62 113 ALA A C 1
ATOM 893 O O . ALA A 1 113 ? 4.076 1.066 -21.641 1.00 66.62 113 ALA A O 1
ATOM 894 N N . LYS A 1 114 ? 6.015 -0.072 -21.764 1.00 68.38 114 LYS A N 1
ATOM 895 C CA . LYS A 1 114 ? 6.800 0.910 -20.999 1.00 68.38 114 LYS A CA 1
ATOM 896 C C . LYS A 1 114 ? 6.851 2.268 -21.706 1.00 68.38 114 LYS A C 1
ATOM 898 O O . LYS A 1 114 ? 6.656 3.291 -21.059 1.00 68.38 114 LYS A O 1
ATOM 903 N N . GLN A 1 115 ? 7.075 2.277 -23.022 1.00 66.00 115 GLN A N 1
ATOM 904 C CA . GLN A 1 115 ? 7.146 3.509 -23.811 1.00 66.00 115 GLN A CA 1
ATOM 905 C C . GLN A 1 115 ? 5.801 4.249 -23.869 1.00 66.00 115 GLN A C 1
ATOM 907 O O . GLN A 1 115 ? 5.772 5.455 -23.645 1.00 66.00 115 GLN A O 1
ATOM 912 N N . VAL A 1 116 ? 4.692 3.531 -24.079 1.00 70.94 116 VAL A N 1
ATOM 913 C CA . VAL A 1 116 ? 3.341 4.125 -24.056 1.00 70.94 116 VAL A CA 1
ATOM 914 C C . VAL A 1 116 ? 3.056 4.770 -22.702 1.00 70.94 116 VAL A C 1
ATOM 916 O O . VAL A 1 116 ? 2.638 5.921 -22.631 1.00 70.94 116 VAL A O 1
ATOM 919 N N . LEU A 1 117 ? 3.345 4.059 -21.612 1.00 70.75 117 LEU A N 1
ATOM 920 C CA . LEU A 1 117 ? 3.067 4.564 -20.273 1.00 70.75 117 LEU A CA 1
ATOM 921 C C . LEU A 1 117 ? 3.953 5.768 -19.910 1.00 70.75 117 LEU A C 1
ATOM 923 O O . LEU A 1 117 ? 3.517 6.685 -19.217 1.00 70.75 117 LEU A O 1
ATOM 927 N N . LEU A 1 118 ? 5.181 5.812 -20.428 1.00 68.69 118 LEU A N 1
ATOM 928 C CA . LEU A 1 118 ? 6.055 6.977 -20.316 1.00 68.69 118 LEU A CA 1
ATOM 929 C C . LEU A 1 118 ? 5.483 8.200 -21.046 1.00 68.69 118 LEU A C 1
ATOM 931 O O . LEU A 1 118 ? 5.524 9.309 -20.513 1.00 68.69 118 LEU A 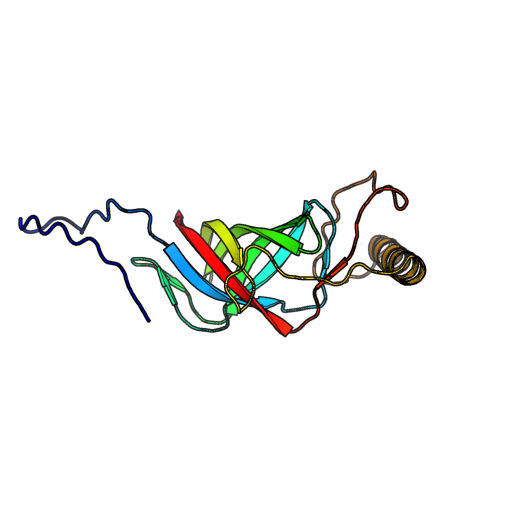O 1
ATOM 935 N N . GLU A 1 119 ? 4.970 8.016 -22.261 1.00 67.06 119 GLU A N 1
ATOM 936 C CA . GLU A 1 119 ? 4.340 9.084 -23.042 1.00 67.06 119 GLU A CA 1
ATOM 937 C C . GLU A 1 119 ? 3.064 9.598 -22.362 1.00 67.06 119 GLU A C 1
ATOM 939 O O . GLU A 1 119 ? 2.864 10.813 -22.288 1.00 67.06 119 GLU A O 1
ATOM 944 N N . GLU A 1 120 ? 2.257 8.707 -21.775 1.00 69.62 120 GLU A N 1
ATOM 945 C CA . GLU A 1 120 ? 1.093 9.065 -20.953 1.00 69.62 120 GLU A CA 1
ATOM 946 C C . GLU A 1 120 ? 1.501 9.895 -19.724 1.00 69.62 120 GLU A C 1
ATOM 948 O O . GLU A 1 120 ? 0.916 10.948 -19.459 1.00 69.62 120 GLU A O 1
ATOM 953 N N . LEU A 1 121 ? 2.548 9.478 -19.001 1.00 67.06 121 LEU A N 1
ATOM 954 C CA . LEU A 1 121 ? 3.058 10.199 -17.830 1.00 67.06 121 LEU A CA 1
ATOM 955 C C . LEU A 1 121 ? 3.606 11.590 -18.185 1.00 67.06 121 LEU A C 1
ATOM 957 O O . LEU A 1 121 ? 3.309 12.563 -17.484 1.00 67.06 121 LEU A O 1
ATOM 961 N N . LYS A 1 122 ? 4.366 11.706 -19.283 1.00 65.00 122 LYS A N 1
ATOM 962 C CA . LYS A 1 122 ? 4.890 12.986 -19.795 1.00 65.00 122 LYS A CA 1
ATOM 963 C C . LYS A 1 122 ? 3.769 13.915 -20.259 1.00 65.00 122 LYS A C 1
ATOM 965 O O . LYS A 1 122 ? 3.779 15.097 -19.926 1.00 65.00 122 LYS A O 1
ATOM 970 N N . SER A 1 123 ? 2.782 13.381 -20.975 1.00 61.28 123 SER A N 1
ATOM 971 C CA . SER A 1 123 ? 1.630 14.152 -21.460 1.00 61.28 123 SER A CA 1
ATOM 972 C C . SER A 1 123 ? 0.772 14.653 -20.304 1.00 61.28 123 SER A C 1
ATOM 974 O O . SER A 1 123 ? 0.384 15.818 -20.278 1.00 61.28 123 SER A O 1
ATOM 976 N N . ALA A 1 124 ? 0.556 13.817 -19.284 1.00 59.69 124 ALA A N 1
ATOM 977 C CA . ALA A 1 124 ? -0.092 14.258 -18.062 1.00 59.69 124 ALA A CA 1
ATOM 978 C C . ALA A 1 124 ? 0.718 15.388 -17.405 1.00 59.69 124 ALA A C 1
ATOM 980 O O . ALA A 1 124 ? 0.128 16.349 -16.909 1.00 59.69 124 ALA A O 1
ATOM 981 N N . ALA A 1 125 ? 2.066 15.283 -17.358 1.00 59.16 125 ALA A N 1
ATOM 982 C CA . ALA A 1 125 ? 2.961 16.280 -16.736 1.00 59.16 125 ALA A CA 1
ATOM 983 C C . ALA A 1 125 ? 2.747 17.679 -17.313 1.00 59.16 125 ALA A C 1
ATOM 985 O O . ALA A 1 125 ? 2.781 18.642 -16.552 1.00 59.16 125 ALA A O 1
ATOM 986 N N . ALA A 1 126 ? 2.392 17.746 -18.594 1.00 61.03 126 ALA A N 1
ATOM 987 C CA . ALA A 1 126 ? 2.148 18.967 -19.337 1.00 61.03 126 ALA A CA 1
ATOM 988 C C . ALA A 1 126 ? 0.747 19.603 -19.166 1.00 61.03 126 ALA A C 1
ATOM 990 O O . ALA A 1 126 ? 0.571 20.696 -19.700 1.00 61.03 126 ALA A O 1
ATOM 991 N N . GLY A 1 127 ? -0.231 19.032 -18.424 1.00 48.34 127 GLY A N 1
ATOM 992 C CA . GLY A 1 127 ? -1.395 19.864 -18.045 1.00 48.34 127 GLY A CA 1
ATOM 993 C C . GLY A 1 127 ? -2.729 19.339 -17.476 1.00 48.34 127 GLY A C 1
ATOM 994 O O . GLY A 1 127 ? -3.499 20.210 -17.095 1.00 48.34 127 GLY A O 1
ATOM 995 N N . VAL A 1 128 ? -3.091 18.044 -17.362 1.00 47.84 128 VAL A N 1
ATOM 996 C CA . VAL A 1 128 ? -4.426 17.600 -16.819 1.00 47.84 128 VAL A CA 1
ATOM 997 C C . VAL A 1 128 ? -4.326 16.183 -16.175 1.00 47.84 128 VAL A C 1
ATOM 999 O O . VAL A 1 128 ? -3.479 15.404 -16.617 1.00 47.84 128 VAL A O 1
ATOM 1002 N N . PRO A 1 129 ? -5.069 15.826 -15.090 1.00 41.38 129 PRO A N 1
ATOM 1003 C CA . PRO A 1 129 ? -4.595 14.869 -14.087 1.00 41.38 129 PRO A CA 1
ATOM 1004 C C . PRO A 1 129 ? -4.942 13.404 -14.382 1.00 41.38 129 PRO A C 1
ATOM 1006 O O . PRO A 1 129 ? -6.090 13.057 -14.633 1.00 41.38 129 PRO A O 1
ATOM 1009 N N . ILE A 1 130 ? -3.958 12.526 -14.181 1.00 45.69 130 ILE A N 1
ATOM 1010 C CA . ILE A 1 130 ? -4.193 11.141 -13.764 1.00 45.69 130 ILE A CA 1
ATOM 1011 C C . ILE A 1 130 ? -4.025 11.186 -12.248 1.00 45.69 130 ILE A C 1
ATOM 1013 O O . ILE A 1 130 ? -2.925 11.446 -11.748 1.00 45.69 130 ILE A O 1
ATOM 1017 N N . VAL A 1 131 ? -5.137 11.112 -11.518 1.00 38.62 131 VAL A N 1
ATOM 1018 C CA . VAL A 1 131 ? -5.137 11.201 -10.054 1.00 38.62 131 VAL A CA 1
ATOM 1019 C C . VAL A 1 131 ? -4.157 10.141 -9.528 1.00 38.62 131 VAL A C 1
ATOM 1021 O O . VAL A 1 131 ? -4.144 9.011 -10.006 1.00 38.62 131 VAL A O 1
ATOM 1024 N N . GLY A 1 132 ? -3.252 10.562 -8.633 1.00 40.72 132 GLY A N 1
ATOM 1025 C CA . GLY A 1 132 ? -2.059 9.804 -8.221 1.00 40.72 132 GLY A CA 1
ATOM 1026 C C . GLY A 1 132 ? -0.702 10.401 -8.634 1.00 40.72 132 GLY A C 1
ATOM 1027 O O . GLY A 1 132 ? 0.326 9.770 -8.405 1.00 40.72 132 GLY A O 1
ATOM 1028 N N . ARG A 1 133 ? -0.644 11.613 -9.212 1.00 42.34 133 ARG A N 1
ATOM 1029 C CA . ARG A 1 133 ? 0.630 12.332 -9.408 1.00 42.34 133 ARG A CA 1
ATOM 1030 C C . ARG A 1 133 ? 1.377 12.525 -8.086 1.00 42.34 133 ARG A C 1
ATOM 1032 O O . ARG A 1 133 ? 0.965 13.339 -7.269 1.00 42.34 133 ARG A O 1
ATOM 1039 N N . 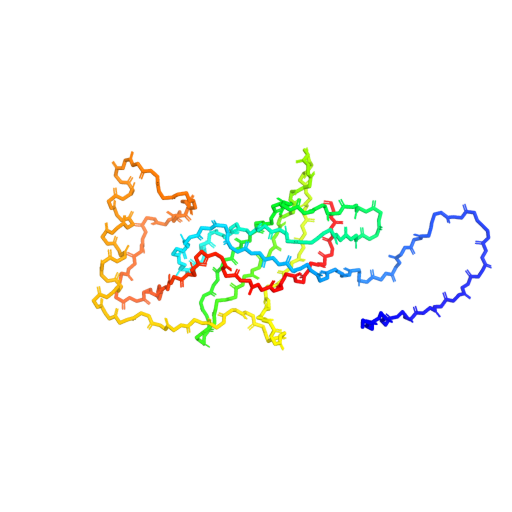MET A 1 134 ? 2.539 11.894 -7.983 1.00 45.25 134 MET A N 1
ATOM 1040 C CA . MET A 1 134 ? 3.810 12.577 -7.729 1.00 45.25 134 MET A CA 1
ATOM 1041 C C . MET A 1 134 ? 4.940 11.664 -8.216 1.00 45.25 134 MET A C 1
ATOM 1043 O O . MET A 1 134 ? 5.523 10.898 -7.455 1.00 45.25 134 MET A O 1
ATOM 1047 N N . VAL A 1 135 ? 5.265 11.761 -9.508 1.00 45.75 135 VAL A N 1
ATOM 1048 C CA . VAL A 1 135 ? 6.645 11.528 -9.950 1.00 45.75 135 VAL A CA 1
ATOM 1049 C C . VAL A 1 135 ? 7.382 12.823 -9.619 1.00 45.75 135 VAL A C 1
ATOM 1051 O O . VAL A 1 135 ? 7.499 13.714 -10.454 1.00 45.75 135 VAL A O 1
ATOM 1054 N N . ASN A 1 136 ? 7.786 12.991 -8.360 1.00 41.59 136 ASN A N 1
ATOM 1055 C CA . ASN A 1 136 ? 8.746 14.034 -8.004 1.00 41.59 136 ASN A CA 1
ATOM 1056 C C . ASN A 1 136 ? 10.131 13.527 -8.398 1.00 41.59 136 ASN A C 1
ATOM 1058 O O . ASN A 1 136 ? 10.893 13.110 -7.535 1.00 41.59 136 ASN A O 1
ATOM 1062 N N . GLN A 1 137 ? 10.443 13.497 -9.693 1.00 46.50 137 GLN A N 1
ATOM 1063 C CA . GLN A 1 137 ? 11.811 13.238 -10.127 1.00 46.50 137 GLN A CA 1
ATOM 1064 C C . GLN A 1 137 ? 12.081 13.903 -11.482 1.00 46.50 137 GLN A C 1
ATOM 1066 O O . GLN A 1 137 ? 11.528 13.466 -12.492 1.00 46.50 137 GLN A O 1
ATOM 1071 N N . PRO A 1 138 ? 12.919 14.956 -11.516 1.00 41.97 138 PRO A N 1
ATOM 1072 C CA . PRO A 1 138 ? 13.379 15.563 -12.761 1.00 41.97 138 PRO A CA 1
ATOM 1073 C C . PRO A 1 138 ? 14.304 14.657 -13.604 1.00 41.97 138 PRO A C 1
ATOM 1075 O O . PRO A 1 138 ? 14.590 15.013 -14.741 1.00 41.97 138 PRO A O 1
ATOM 1078 N N . ASP A 1 139 ? 14.690 13.468 -13.114 1.00 46.66 139 ASP A N 1
ATOM 1079 C CA . ASP A 1 139 ? 15.760 12.637 -13.697 1.00 46.66 139 ASP A CA 1
ATOM 1080 C C . ASP A 1 139 ? 15.353 11.170 -13.987 1.00 46.66 139 ASP A C 1
ATOM 1082 O O . ASP A 1 139 ? 16.140 10.251 -13.772 1.00 46.66 139 ASP A O 1
ATOM 1086 N N . PHE A 1 140 ? 14.124 10.900 -14.448 1.00 51.34 140 PHE A N 1
ATOM 1087 C CA . PHE A 1 140 ? 13.725 9.529 -14.823 1.00 51.34 140 PHE A CA 1
ATOM 1088 C C . PHE A 1 140 ? 14.453 9.067 -16.099 1.00 51.34 140 PHE A C 1
ATOM 1090 O O . PHE A 1 140 ? 14.248 9.645 -17.173 1.00 51.34 140 PHE A O 1
ATOM 1097 N N . ASN A 1 141 ? 15.262 8.004 -16.003 1.00 53.06 141 ASN A N 1
ATOM 1098 C CA . ASN A 1 141 ? 15.971 7.416 -17.137 1.00 53.06 141 ASN A CA 1
ATOM 1099 C C . ASN A 1 141 ? 15.233 6.155 -17.635 1.00 53.06 141 ASN A C 1
ATOM 1101 O O . ASN A 1 141 ? 15.328 5.081 -17.032 1.00 53.06 141 ASN A O 1
ATOM 1105 N N . PRO A 1 142 ? 14.540 6.233 -18.784 1.00 49.06 142 PRO A N 1
ATOM 1106 C CA . PRO A 1 142 ? 13.642 5.183 -19.266 1.00 49.06 142 PRO A CA 1
ATOM 1107 C C . PRO A 1 142 ? 14.343 3.890 -19.711 1.00 49.06 142 PRO A C 1
ATOM 1109 O O . PRO A 1 142 ? 13.666 2.899 -19.987 1.00 49.06 142 PRO A O 1
ATOM 1112 N N . LEU A 1 143 ? 15.676 3.887 -19.808 1.00 52.28 143 LEU A N 1
ATOM 1113 C CA . LEU A 1 143 ? 16.466 2.702 -20.151 1.00 52.28 143 LEU A CA 1
ATOM 1114 C C . LEU A 1 143 ? 16.906 1.901 -18.917 1.00 52.28 143 LEU A C 1
ATOM 1116 O O . LEU A 1 143 ? 17.238 0.725 -19.054 1.00 52.28 143 LEU A O 1
ATOM 1120 N N . THR A 1 144 ? 16.897 2.511 -17.730 1.00 60.34 144 THR A N 1
ATOM 1121 C CA . THR A 1 144 ? 17.374 1.890 -16.483 1.00 60.34 144 THR A CA 1
ATOM 1122 C C . THR A 1 144 ? 16.277 1.719 -15.441 1.00 60.34 144 THR A C 1
ATOM 1124 O O . THR A 1 144 ? 16.356 0.798 -14.631 1.00 60.34 144 THR A O 1
ATOM 1127 N N . ASP A 1 145 ? 15.244 2.560 -15.473 1.00 64.50 145 ASP A N 1
ATOM 1128 C CA . ASP A 1 145 ? 14.211 2.557 -14.446 1.00 64.50 145 ASP A CA 1
ATOM 1129 C C . ASP A 1 145 ? 13.107 1.539 -14.751 1.00 64.50 145 ASP A C 1
ATOM 1131 O O . ASP A 1 145 ? 12.501 1.498 -15.828 1.00 64.50 145 ASP A O 1
ATOM 1135 N N . GLU A 1 146 ? 12.835 0.676 -13.773 1.00 73.44 146 GLU A N 1
ATOM 1136 C CA . GLU A 1 146 ? 11.734 -0.270 -13.859 1.00 73.44 146 GLU A CA 1
ATOM 1137 C C . GLU A 1 146 ? 10.402 0.456 -13.612 1.00 73.44 146 GLU A C 1
ATOM 1139 O O . GLU A 1 146 ? 10.274 1.290 -12.712 1.00 73.44 146 GLU A O 1
ATOM 1144 N N . ILE A 1 147 ? 9.404 0.140 -14.438 1.00 78.31 147 ILE A N 1
ATOM 1145 C CA . ILE A 1 147 ? 8.052 0.680 -14.335 1.00 78.31 147 ILE A CA 1
ATOM 1146 C C . ILE A 1 147 ? 7.035 -0.435 -14.537 1.00 78.31 147 ILE A C 1
ATOM 1148 O O . ILE A 1 147 ? 7.200 -1.315 -15.390 1.00 78.31 147 ILE A O 1
ATOM 1152 N N . THR A 1 148 ? 5.974 -0.383 -13.746 1.00 83.50 148 THR A N 1
ATOM 1153 C CA . THR A 1 148 ? 4.822 -1.272 -13.851 1.00 83.50 148 THR A CA 1
ATOM 1154 C C . THR A 1 148 ? 3.531 -0.492 -13.635 1.00 83.50 148 THR A C 1
ATOM 1156 O O . THR A 1 148 ? 3.538 0.720 -13.417 1.00 83.50 148 THR A O 1
ATOM 1159 N N . THR A 1 149 ? 2.400 -1.179 -13.704 1.00 85.56 149 THR A N 1
ATOM 1160 C CA . THR A 1 149 ? 1.103 -0.622 -13.344 1.00 85.56 149 THR A CA 1
ATOM 1161 C C . THR A 1 149 ? 0.415 -1.537 -12.353 1.00 85.56 149 THR A C 1
ATOM 1163 O O . THR A 1 149 ? 0.404 -2.753 -12.531 1.00 85.56 149 THR A O 1
ATOM 1166 N N . LEU A 1 150 ? -0.149 -0.945 -11.306 1.00 87.81 150 LEU A N 1
ATOM 1167 C CA . LEU A 1 150 ? -1.127 -1.610 -10.463 1.00 87.81 150 LEU A CA 1
ATOM 1168 C C . LEU A 1 150 ? -2.524 -1.236 -10.960 1.00 87.81 150 LEU A C 1
ATOM 1170 O O . LEU A 1 150 ? -2.823 -0.054 -11.153 1.00 87.81 150 LEU A O 1
ATOM 1174 N N . ASP A 1 151 ? -3.358 -2.244 -11.185 1.00 88.00 151 ASP A N 1
ATOM 1175 C CA . ASP A 1 151 ? -4.689 -2.055 -11.753 1.00 88.00 151 ASP A CA 1
ATOM 1176 C C . ASP A 1 151 ? -5.689 -1.518 -10.724 1.00 88.00 151 ASP A C 1
ATOM 1178 O O . ASP A 1 151 ? -5.606 -1.796 -9.524 1.00 88.00 151 ASP A O 1
ATOM 1182 N N . GLU A 1 152 ? -6.658 -0.746 -11.210 1.00 88.19 152 GLU A N 1
ATOM 1183 C CA . GLU A 1 152 ? -7.805 -0.324 -10.409 1.00 88.19 152 GLU A CA 1
ATOM 1184 C C . GLU A 1 152 ? -8.551 -1.537 -9.848 1.00 88.19 152 GLU A C 1
ATOM 1186 O O . GLU A 1 152 ? -8.698 -2.565 -10.508 1.00 88.19 152 GLU A O 1
ATOM 1191 N N . GLY A 1 153 ? -9.030 -1.420 -8.612 1.00 91.38 153 GLY A N 1
ATOM 1192 C CA . GLY A 1 153 ? -9.767 -2.491 -7.956 1.00 91.38 153 GLY A CA 1
ATOM 1193 C C . GLY A 1 153 ? -8.875 -3.600 -7.396 1.00 91.38 153 GLY A C 1
ATOM 1194 O O . GLY A 1 153 ? -9.387 -4.551 -6.807 1.00 91.38 153 GLY A O 1
ATOM 1195 N N . LEU A 1 154 ? -7.549 -3.487 -7.528 1.00 93.38 154 LEU A N 1
ATOM 1196 C CA . LEU A 1 154 ? -6.620 -4.467 -6.985 1.00 93.38 154 LEU A CA 1
ATOM 1197 C C . LEU A 1 154 ? -6.725 -4.534 -5.459 1.00 93.38 154 LEU A C 1
ATOM 1199 O O . LEU A 1 154 ? -6.412 -3.571 -4.755 1.00 93.38 154 LEU A O 1
ATOM 1203 N N . GLU A 1 155 ? -7.131 -5.697 -4.955 1.00 96.75 155 GLU A N 1
ATOM 1204 C CA . GLU A 1 155 ? -7.248 -5.965 -3.526 1.00 96.75 155 GLU A CA 1
ATOM 1205 C C . GLU A 1 155 ? -5.992 -6.622 -2.956 1.00 96.75 155 GLU A C 1
ATOM 1207 O O . GLU A 1 155 ? -5.436 -7.563 -3.528 1.00 96.75 155 GLU A O 1
ATOM 1212 N N . PHE A 1 156 ? -5.587 -6.181 -1.768 1.00 96.81 156 PHE A N 1
ATOM 1213 C CA . PHE A 1 156 ? -4.459 -6.758 -1.044 1.00 96.81 156 PHE A CA 1
ATOM 1214 C C . PHE A 1 156 ? -4.537 -6.426 0.457 1.00 96.81 156 PHE A C 1
ATOM 1216 O O . PHE A 1 156 ? -5.530 -5.870 0.934 1.00 96.81 156 PHE A O 1
ATOM 1223 N N . TYR A 1 157 ? -3.524 -6.812 1.236 1.00 97.88 157 TYR A N 1
ATOM 1224 C CA . TYR A 1 157 ? -3.455 -6.517 2.667 1.00 97.88 157 TYR A CA 1
ATOM 1225 C C . TYR A 1 157 ? -2.408 -5.448 2.982 1.00 97.88 157 TYR A C 1
ATOM 1227 O O . TYR A 1 157 ? -1.259 -5.551 2.563 1.00 97.88 157 TYR A O 1
ATOM 1235 N N . ALA A 1 158 ? -2.786 -4.471 3.800 1.00 96.75 158 ALA A N 1
ATOM 1236 C CA . ALA A 1 158 ? -1.866 -3.582 4.493 1.00 96.75 158 ALA A CA 1
ATOM 1237 C C . ALA A 1 158 ? -1.722 -4.062 5.942 1.00 96.75 158 ALA A C 1
ATOM 1239 O O . ALA A 1 158 ? -2.693 -4.070 6.703 1.00 96.75 158 ALA A O 1
ATOM 1240 N N . LEU A 1 159 ? -0.523 -4.496 6.328 1.00 96.88 159 LEU A N 1
ATOM 1241 C CA . LEU A 1 159 ? -0.202 -4.761 7.727 1.00 96.88 159 LEU A CA 1
ATOM 1242 C C . LEU A 1 159 ? 0.343 -3.470 8.329 1.00 96.88 159 LEU A C 1
ATOM 1244 O O . LEU A 1 159 ? 1.486 -3.108 8.052 1.00 96.88 159 LEU A O 1
ATOM 1248 N N . ILE A 1 160 ? -0.488 -2.783 9.107 1.00 94.94 160 ILE A N 1
ATOM 1249 C CA . ILE A 1 160 ? -0.136 -1.536 9.782 1.00 94.94 160 ILE A CA 1
ATOM 1250 C C . ILE A 1 160 ? 0.306 -1.850 11.208 1.00 94.94 160 ILE A C 1
ATOM 1252 O O . ILE A 1 160 ? -0.346 -2.609 11.923 1.00 94.94 160 ILE A O 1
ATOM 1256 N N . THR A 1 161 ? 1.409 -1.252 11.614 1.00 90.81 161 THR A N 1
ATOM 1257 C CA . THR A 1 161 ? 1.985 -1.233 12.950 1.00 90.81 161 THR A CA 1
ATOM 1258 C C . THR A 1 161 ? 2.143 0.217 13.398 1.00 90.81 161 THR A C 1
ATOM 1260 O O . THR A 1 161 ? 2.194 1.128 12.572 1.00 90.81 161 THR A O 1
ATOM 1263 N N . ASN A 1 162 ? 2.241 0.428 14.713 1.00 82.56 162 ASN A N 1
ATOM 1264 C CA . ASN A 1 162 ? 2.708 1.692 15.288 1.00 82.56 162 ASN A CA 1
ATOM 1265 C C . ASN A 1 162 ? 1.965 2.942 14.769 1.00 82.56 162 ASN A C 1
ATOM 1267 O O . ASN A 1 162 ? 2.526 3.708 1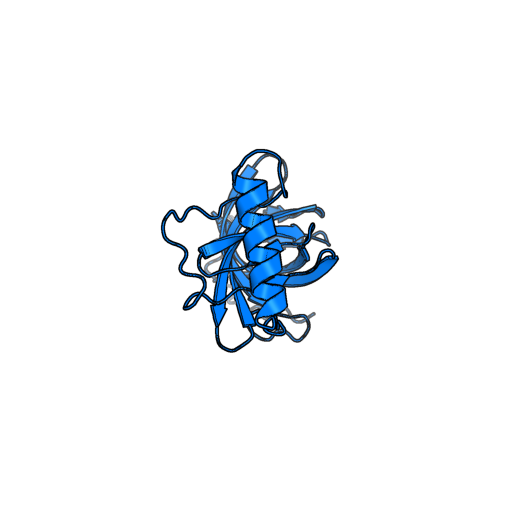3.993 1.00 82.56 162 ASN A O 1
ATOM 1271 N N . ILE A 1 163 ? 0.705 3.125 15.172 1.00 80.25 163 ILE A N 1
ATOM 1272 C CA . ILE A 1 163 ? -0.095 4.314 14.830 1.00 80.25 163 ILE A CA 1
ATOM 1273 C C . ILE A 1 163 ? 0.090 5.377 15.925 1.00 80.25 163 ILE A C 1
ATOM 1275 O O . ILE A 1 163 ? -0.183 5.078 17.090 1.00 80.25 163 ILE A O 1
ATOM 1279 N N . PHE A 1 164 ? 0.531 6.583 15.550 1.00 77.38 164 PHE A N 1
ATOM 1280 C CA . PHE A 1 164 ? 0.799 7.722 16.443 1.00 77.38 164 PHE A CA 1
ATOM 1281 C C . PHE A 1 164 ? 0.018 8.972 16.030 1.00 77.38 164 PHE A C 1
ATOM 1283 O O . PHE A 1 164 ? -0.130 9.203 14.802 1.00 77.38 164 PHE A O 1
#